Protein AF-F2PPV4-F1 (afdb_monomer_lite)

Foldseek 3Di:
DDDDDPPDDDPDCDDDDPVRVVVVVVVVVVVVVVVVVVVVVVVVVVVVVVVQVVCCVVVVHDPPPVVVVVVVVVVVVVVVVVVVVVLVVLVVVCVVVVHDSVVSCVVVVNDPDD

Secondary structure (DSSP, 8-state):
----------TT-PPPPHHHHHHHHHHHHHHHHHHHHHHHHHHHHHHHHHHHHHHHHHHTSS--HHHHHHHHHHHHHHHHHHHHHHHHHHHHHHHHHTS-HHHHHHHTT-----

Radius of gyration: 40.5 Å; chains: 1; bounding box: 105×34×89 Å

pLDDT: mean 82.84, std 15.94, range [36.81, 96.62]

Structure (mmCIF, N/CA/C/O backbone):
data_AF-F2PPV4-F1
#
_entry.id   AF-F2PPV4-F1
#
loop_
_atom_site.group_PDB
_atom_site.id
_atom_site.type_symbol
_atom_site.label_atom_id
_atom_site.label_alt_id
_atom_site.label_comp_id
_atom_site.label_asym_id
_atom_site.label_entity_id
_atom_site.label_seq_id
_atom_site.pdbx_PDB_ins_code
_atom_site.Cartn_x
_atom_site.Cartn_y
_atom_site.Cartn_z
_atom_site.occupancy
_atom_site.B_iso_or_equiv
_atom_site.auth_seq_id
_atom_site.auth_comp_id
_atom_site.auth_asym_id
_atom_site.auth_atom_id
_atom_site.pdbx_PDB_model_num
ATOM 1 N N . MET A 1 1 ? 70.655 -7.177 -48.619 1.00 37.66 1 MET A N 1
ATOM 2 C CA . MET A 1 1 ? 70.074 -8.014 -49.686 1.00 37.66 1 MET A CA 1
ATOM 3 C C . MET A 1 1 ? 68.638 -8.301 -49.281 1.00 37.66 1 MET A C 1
ATOM 5 O O . MET A 1 1 ? 68.395 -9.138 -48.428 1.00 37.66 1 MET A O 1
ATOM 9 N N . THR A 1 2 ? 67.728 -7.452 -49.748 1.00 37.47 2 THR A N 1
ATOM 10 C CA . THR A 1 2 ? 66.290 -7.461 -49.457 1.00 37.47 2 THR A CA 1
ATOM 11 C C . THR A 1 2 ? 65.613 -8.504 -50.334 1.00 37.47 2 THR A C 1
ATOM 13 O O . THR A 1 2 ? 65.631 -8.369 -51.555 1.00 37.47 2 THR A O 1
ATOM 16 N N . VAL A 1 3 ? 65.041 -9.540 -49.725 1.00 36.81 3 VAL A N 1
ATOM 17 C CA . VAL A 1 3 ? 64.168 -10.484 -50.426 1.00 36.81 3 VAL A CA 1
ATOM 18 C C . VAL A 1 3 ? 62.753 -9.931 -50.311 1.00 36.81 3 VAL A C 1
ATOM 20 O O . VAL A 1 3 ? 62.182 -9.911 -49.222 1.00 36.81 3 VAL A O 1
ATOM 23 N N . ALA A 1 4 ? 62.245 -9.400 -51.423 1.00 44.66 4 ALA A N 1
ATOM 24 C CA . ALA A 1 4 ? 60.830 -9.123 -51.598 1.00 44.66 4 ALA A CA 1
ATOM 25 C C . ALA A 1 4 ? 60.094 -10.463 -51.532 1.00 44.66 4 ALA A C 1
ATOM 27 O O . ALA A 1 4 ? 60.416 -11.388 -52.277 1.00 44.66 4 ALA A O 1
ATOM 28 N N . ILE A 1 5 ? 59.183 -10.588 -50.574 1.00 45.06 5 ILE A N 1
ATOM 29 C CA . ILE A 1 5 ? 58.272 -11.720 -50.500 1.00 45.06 5 ILE A CA 1
ATOM 30 C C . ILE A 1 5 ? 57.027 -11.243 -51.236 1.00 45.06 5 ILE A C 1
ATOM 32 O O . ILE A 1 5 ? 56.227 -10.492 -50.681 1.00 45.06 5 ILE A O 1
ATOM 36 N N . ASP A 1 6 ? 56.945 -11.596 -52.514 1.00 44.75 6 ASP A N 1
ATOM 37 C CA . ASP A 1 6 ? 55.732 -11.448 -53.304 1.00 44.75 6 ASP A CA 1
ATOM 38 C C . ASP A 1 6 ? 54.680 -12.388 -52.701 1.00 44.75 6 ASP A C 1
ATOM 40 O O . ASP A 1 6 ? 54.708 -13.600 -52.914 1.00 44.75 6 ASP A O 1
ATOM 44 N N . ASP A 1 7 ? 53.781 -11.834 -51.887 1.00 46.81 7 ASP A N 1
ATOM 45 C CA . ASP A 1 7 ? 52.609 -12.526 -51.339 1.00 46.81 7 ASP A CA 1
ATOM 46 C C . ASP A 1 7 ? 51.488 -12.558 -52.394 1.00 46.81 7 ASP A C 1
ATOM 48 O O . ASP A 1 7 ? 50.369 -12.090 -52.188 1.00 46.81 7 ASP A O 1
ATOM 52 N N . GLU A 1 8 ? 51.814 -13.058 -53.587 1.00 49.72 8 GLU A N 1
ATOM 53 C CA . GLU A 1 8 ? 50.818 -13.485 -54.561 1.00 49.72 8 GLU A CA 1
ATOM 54 C C . GLU A 1 8 ? 50.706 -15.007 -54.469 1.00 49.72 8 GLU A C 1
ATOM 56 O O . GLU A 1 8 ? 51.592 -15.737 -54.909 1.00 49.72 8 GLU A O 1
ATOM 61 N N . ASN A 1 9 ? 49.566 -15.468 -53.941 1.00 54.25 9 ASN A N 1
ATOM 62 C CA . ASN A 1 9 ? 49.056 -16.845 -53.984 1.00 54.25 9 ASN A CA 1
ATOM 63 C C . ASN A 1 9 ? 49.239 -17.700 -52.709 1.00 54.25 9 ASN A C 1
ATOM 65 O O . ASN A 1 9 ? 49.847 -18.772 -52.725 1.00 54.25 9 ASN A O 1
ATOM 69 N N . ALA A 1 10 ? 48.582 -17.286 -51.620 1.00 48.41 10 ALA A N 1
ATOM 70 C CA . ALA A 1 10 ? 48.177 -18.205 -50.557 1.00 48.41 10 ALA A CA 1
ATOM 71 C C . ALA A 1 10 ? 47.069 -19.163 -51.074 1.00 48.41 10 ALA A C 1
ATOM 73 O O . ALA A 1 10 ? 46.002 -18.700 -51.497 1.00 48.41 10 ALA A O 1
ATOM 74 N N . PRO A 1 11 ? 47.268 -20.496 -51.047 1.00 48.25 11 PRO A N 1
ATOM 75 C CA . PRO A 1 11 ? 46.305 -21.454 -51.578 1.00 48.25 11 PRO A CA 1
ATOM 76 C C . PRO A 1 11 ? 45.090 -21.563 -50.648 1.00 48.25 11 PRO A C 1
ATOM 78 O O . PRO A 1 11 ? 45.167 -22.164 -49.580 1.00 48.25 11 PRO A O 1
ATOM 81 N N . GLY A 1 12 ? 43.950 -21.003 -51.063 1.00 56.28 12 GLY A N 1
ATOM 82 C CA . GLY A 1 12 ? 42.653 -21.300 -50.438 1.00 56.28 12 GLY A CA 1
ATOM 83 C C . GLY A 1 12 ? 41.683 -20.137 -50.249 1.00 56.28 12 GLY A C 1
ATOM 84 O O . GLY A 1 12 ? 40.547 -20.382 -49.847 1.00 56.28 12 GLY A O 1
ATOM 85 N N . VAL A 1 13 ? 42.056 -18.895 -50.560 1.00 56.03 13 VAL A N 1
ATOM 86 C CA . VAL A 1 13 ? 41.110 -17.768 -50.495 1.00 56.03 13 VAL A CA 1
ATOM 87 C C . VAL A 1 13 ? 40.490 -17.564 -51.874 1.00 56.03 13 VAL A C 1
ATOM 89 O O . VAL A 1 13 ? 40.985 -16.796 -52.693 1.00 56.03 13 VAL A O 1
ATOM 92 N N . ILE A 1 14 ? 39.410 -18.298 -52.161 1.00 66.25 14 ILE A N 1
ATOM 93 C CA . ILE A 1 14 ? 38.592 -18.037 -53.352 1.00 66.25 14 ILE A CA 1
ATOM 94 C C . ILE A 1 14 ? 38.058 -16.600 -53.220 1.00 66.25 14 ILE A C 1
ATOM 96 O O . ILE A 1 14 ? 37.428 -16.299 -52.200 1.00 66.25 14 ILE A O 1
ATOM 100 N N . PRO A 1 15 ? 38.297 -15.705 -54.199 1.00 70.19 15 PRO A N 1
ATOM 101 C CA . PRO A 1 15 ? 37.804 -14.338 -54.124 1.00 70.19 15 PRO A CA 1
ATOM 102 C C . PRO A 1 15 ? 36.274 -14.351 -54.008 1.00 70.19 15 PRO A C 1
ATOM 104 O O . PRO A 1 15 ? 35.612 -15.147 -54.687 1.00 70.19 15 PRO A O 1
ATOM 107 N N . PRO A 1 16 ? 35.692 -13.503 -53.143 1.00 69.81 16 PRO A N 1
ATOM 108 C CA . PRO A 1 16 ? 34.256 -13.493 -52.931 1.00 69.81 16 PRO A CA 1
ATOM 109 C C 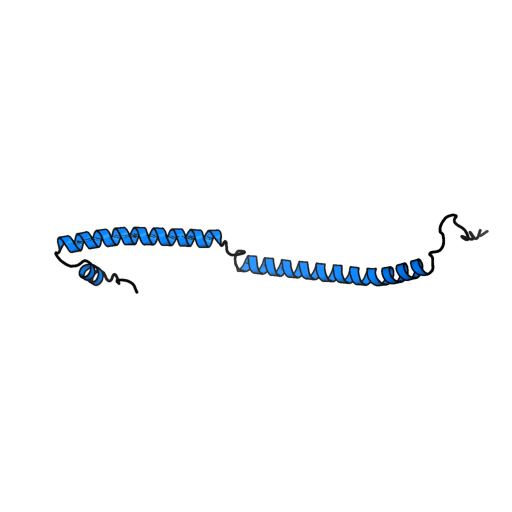. PRO A 1 16 ? 33.546 -13.230 -54.258 1.00 69.81 16 PRO A C 1
ATOM 111 O O . PRO A 1 16 ? 33.901 -12.317 -55.005 1.00 69.81 16 PRO A O 1
ATOM 114 N N . THR A 1 17 ? 32.513 -14.020 -54.555 1.00 81.06 17 THR A N 1
ATOM 115 C CA . THR A 1 17 ? 31.652 -13.743 -55.713 1.00 81.06 17 THR A CA 1
ATOM 116 C C . THR A 1 17 ? 31.098 -12.314 -55.626 1.00 81.06 17 THR A C 1
ATOM 118 O O . THR A 1 17 ? 30.887 -11.810 -54.520 1.00 81.06 17 THR A O 1
ATOM 121 N N . PRO A 1 18 ? 30.782 -11.646 -56.751 1.00 78.50 18 PRO A N 1
ATOM 122 C CA . PRO A 1 18 ? 30.299 -10.258 -56.742 1.00 78.50 18 PRO A CA 1
ATOM 123 C C . PRO A 1 18 ? 29.097 -10.016 -55.810 1.00 78.50 18 PRO A C 1
ATOM 125 O O . PRO A 1 18 ? 28.931 -8.935 -55.247 1.00 78.50 18 PRO A O 1
ATOM 128 N N . LEU A 1 19 ? 28.268 -11.045 -55.604 1.00 79.62 19 LEU A N 1
ATOM 129 C CA . LEU A 1 19 ? 27.151 -11.021 -54.662 1.00 79.62 19 LEU A CA 1
ATOM 130 C C . LEU A 1 19 ? 27.602 -11.102 -53.191 1.00 79.62 19 LEU A C 1
ATOM 132 O O . LEU A 1 19 ? 27.002 -10.455 -52.335 1.00 79.62 19 LEU A O 1
ATOM 136 N N . GLN A 1 20 ? 28.639 -11.888 -52.887 1.00 79.94 20 GLN A N 1
ATOM 137 C CA . GLN A 1 20 ? 29.254 -11.958 -51.558 1.00 79.94 20 GLN A CA 1
ATOM 138 C C . GLN A 1 20 ? 29.985 -10.655 -51.224 1.00 79.94 20 GLN A C 1
ATOM 140 O O . GLN A 1 20 ? 29.812 -10.162 -50.118 1.00 79.94 20 GLN A O 1
ATOM 145 N N . ALA A 1 21 ? 30.698 -10.049 -52.178 1.00 79.44 21 ALA A N 1
ATOM 146 C CA . ALA A 1 21 ? 31.361 -8.757 -51.991 1.00 79.44 21 ALA A CA 1
ATOM 147 C C . ALA A 1 21 ? 30.361 -7.638 -51.642 1.00 79.44 21 ALA A C 1
ATOM 149 O O . ALA A 1 21 ? 30.552 -6.934 -50.657 1.00 79.44 21 ALA A O 1
ATOM 150 N N . LYS A 1 22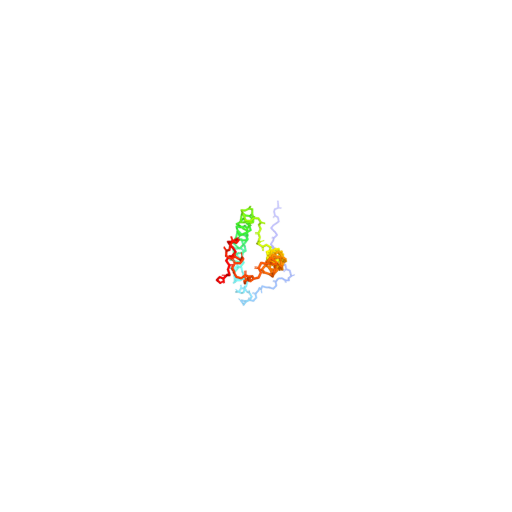 ? 29.228 -7.550 -52.360 1.00 83.00 22 LYS A N 1
ATOM 151 C CA . LYS A 1 22 ? 28.145 -6.606 -52.018 1.00 83.00 22 LYS A CA 1
ATOM 152 C C . LYS A 1 22 ? 27.538 -6.865 -50.640 1.00 83.00 22 LYS A C 1
ATOM 154 O O . LYS A 1 22 ? 27.220 -5.924 -49.922 1.00 83.00 22 LYS A O 1
ATOM 159 N N . LYS A 1 23 ? 27.356 -8.134 -50.254 1.00 86.88 23 LYS A N 1
ATOM 160 C CA . LYS A 1 23 ? 26.875 -8.480 -48.906 1.00 86.88 23 LYS A CA 1
ATOM 161 C C . LYS A 1 23 ? 27.879 -8.056 -47.836 1.00 86.88 23 LYS A C 1
ATOM 163 O O . LYS A 1 23 ? 27.461 -7.475 -46.841 1.00 86.88 23 LYS A O 1
ATOM 168 N N . ILE A 1 24 ? 29.168 -8.311 -48.051 1.00 86.06 24 ILE A N 1
ATOM 169 C CA . ILE A 1 24 ? 30.249 -7.905 -47.148 1.00 86.06 24 ILE A CA 1
ATOM 170 C C . ILE A 1 24 ? 30.243 -6.384 -46.981 1.00 86.06 24 ILE A C 1
ATOM 172 O O . ILE A 1 24 ? 30.131 -5.919 -45.856 1.00 86.06 24 ILE A O 1
ATOM 176 N N . GLU A 1 25 ? 30.185 -5.622 -48.072 1.00 86.38 25 GLU A N 1
ATOM 177 C CA . GLU A 1 25 ? 30.106 -4.155 -48.042 1.00 86.38 25 GLU A CA 1
ATOM 178 C C . GLU A 1 25 ? 28.885 -3.651 -47.249 1.00 86.38 25 GLU A C 1
ATOM 180 O O . GLU A 1 25 ? 28.987 -2.775 -46.387 1.00 86.38 25 GLU A O 1
ATOM 185 N N . THR A 1 26 ? 27.706 -4.246 -47.474 1.00 87.62 26 THR A N 1
ATOM 186 C CA . THR A 1 26 ? 26.504 -3.875 -46.709 1.00 87.62 26 THR A CA 1
ATOM 187 C C . THR A 1 26 ? 26.607 -4.223 -45.223 1.00 87.62 26 THR A C 1
ATOM 189 O O . THR A 1 26 ? 26.084 -3.484 -44.388 1.00 87.62 26 THR A O 1
ATOM 192 N N . LEU A 1 27 ? 27.275 -5.328 -44.880 1.00 86.06 27 LEU A N 1
ATOM 193 C CA . LEU A 1 27 ? 27.496 -5.751 -43.497 1.00 86.06 27 LEU A CA 1
ATOM 194 C C . LEU A 1 27 ? 28.520 -4.847 -42.806 1.00 86.06 27 LEU A C 1
ATOM 196 O O . LEU A 1 27 ? 28.268 -4.391 -41.693 1.00 86.06 27 LEU A O 1
ATOM 200 N N . GLU A 1 28 ? 29.616 -4.514 -43.482 1.00 87.94 28 GLU A N 1
ATOM 201 C CA . GLU A 1 28 ? 30.639 -3.579 -43.009 1.00 87.94 28 GLU A CA 1
ATOM 202 C C . GLU A 1 28 ? 30.052 -2.194 -42.731 1.00 87.94 28 GLU A C 1
ATOM 204 O O . GLU A 1 28 ? 30.362 -1.590 -41.708 1.00 87.94 28 GLU A O 1
ATOM 209 N N . ALA A 1 29 ? 29.118 -1.723 -43.562 1.00 88.50 29 ALA A N 1
ATOM 210 C CA . ALA A 1 29 ? 28.400 -0.471 -43.322 1.00 88.50 29 ALA A CA 1
ATOM 211 C C . ALA A 1 29 ? 27.371 -0.552 -42.171 1.00 88.50 29 ALA A C 1
ATOM 213 O O . ALA A 1 29 ? 27.000 0.474 -41.588 1.00 88.50 29 ALA A O 1
ATOM 214 N N . ALA A 1 30 ? 26.873 -1.748 -41.844 1.00 92.19 30 ALA A N 1
ATOM 215 C CA . ALA A 1 30 ? 25.879 -1.963 -40.792 1.00 92.19 30 ALA A CA 1
ATOM 216 C C . ALA A 1 30 ? 26.504 -2.136 -39.398 1.00 92.19 30 ALA A C 1
ATOM 218 O O . ALA A 1 30 ? 25.918 -1.678 -38.413 1.00 92.19 30 ALA A O 1
ATOM 219 N N . ILE A 1 31 ? 27.693 -2.741 -39.308 1.00 93.94 31 ILE A N 1
ATOM 220 C CA . ILE A 1 31 ? 28.448 -2.936 -38.060 1.00 93.94 31 ILE A CA 1
ATOM 221 C C . ILE A 1 31 ? 28.603 -1.636 -37.243 1.00 93.94 31 ILE A C 1
ATOM 223 O O . ILE A 1 31 ? 28.172 -1.637 -36.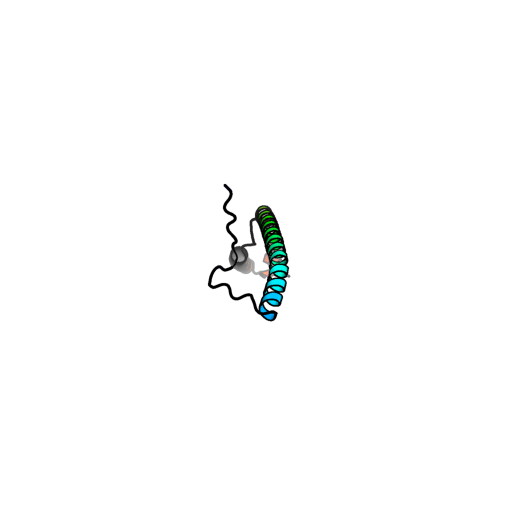087 1.00 93.94 31 ILE A O 1
ATOM 227 N N . PRO A 1 32 ? 29.107 -0.508 -37.787 1.00 93.62 32 PRO A N 1
ATOM 228 C CA . PRO A 1 32 ? 29.308 0.709 -37.000 1.00 93.62 32 PRO A CA 1
ATOM 229 C C . PRO A 1 32 ? 27.986 1.307 -36.511 1.00 93.62 32 PRO A C 1
ATOM 231 O O . PRO A 1 32 ? 27.897 1.774 -35.378 1.00 93.62 32 PRO A O 1
ATOM 234 N N . LYS A 1 33 ? 26.922 1.221 -37.319 1.00 94.00 33 LYS A N 1
ATOM 235 C CA . LYS A 1 33 ? 25.582 1.692 -36.934 1.00 94.00 33 LYS A CA 1
ATOM 236 C C . LYS A 1 33 ? 25.008 0.877 -35.776 1.00 94.00 33 LYS A C 1
ATOM 238 O O . LYS A 1 33 ? 24.329 1.423 -34.909 1.00 94.00 33 LYS A O 1
ATOM 243 N N . LEU A 1 34 ? 25.244 -0.435 -35.763 1.00 93.62 34 LEU A N 1
ATOM 244 C CA . LEU A 1 34 ? 24.824 -1.300 -34.661 1.00 93.62 34 LEU A CA 1
ATOM 245 C C . LEU A 1 34 ? 25.656 -1.046 -33.403 1.00 93.62 34 LEU A C 1
ATOM 247 O O . LEU A 1 34 ? 25.083 -0.955 -32.322 1.00 93.62 34 LEU A O 1
ATOM 251 N N . GLN A 1 35 ? 26.969 -0.861 -33.537 1.00 95.44 35 GLN A N 1
ATOM 252 C CA . GLN A 1 35 ? 27.847 -0.502 -32.419 1.00 95.44 35 GLN A CA 1
ATOM 253 C C . GLN A 1 35 ? 27.445 0.834 -31.783 1.00 95.44 35 GLN A C 1
ATOM 255 O O . GLN A 1 35 ? 27.362 0.939 -30.560 1.00 95.44 35 GLN A O 1
ATOM 260 N N . GLU A 1 36 ? 27.119 1.838 -32.598 1.00 95.88 36 GLU A N 1
ATOM 261 C CA . GLU A 1 36 ? 26.611 3.123 -32.119 1.00 95.88 36 GLU A CA 1
ATOM 262 C C . GLU A 1 36 ? 25.284 2.961 -31.363 1.00 95.88 36 GLU A C 1
ATOM 264 O O . GLU A 1 36 ? 25.121 3.490 -30.263 1.00 95.88 36 GLU A O 1
ATOM 269 N N . LYS A 1 37 ? 24.345 2.176 -31.907 1.00 95.19 37 LYS A N 1
ATOM 270 C CA . LYS A 1 37 ? 23.075 1.874 -31.231 1.00 95.19 37 LYS A CA 1
ATOM 271 C C . LYS A 1 37 ? 23.277 1.155 -29.899 1.00 95.19 37 LYS A C 1
ATOM 273 O O . LYS A 1 37 ? 22.599 1.501 -28.936 1.00 95.19 37 LYS A O 1
ATOM 278 N N . ILE A 1 38 ? 24.194 0.189 -29.830 1.00 96.62 38 ILE A N 1
ATOM 279 C CA . ILE A 1 38 ? 24.530 -0.518 -28.586 1.00 96.62 38 ILE A CA 1
ATOM 280 C C . ILE A 1 38 ? 25.026 0.486 -27.545 1.00 96.62 38 ILE A C 1
ATOM 282 O O . ILE A 1 38 ? 24.446 0.568 -26.466 1.00 96.62 38 ILE A O 1
ATOM 286 N N . LYS A 1 39 ? 25.997 1.330 -27.908 1.00 96.25 39 LYS A N 1
ATOM 287 C CA . LYS A 1 39 ? 26.540 2.365 -27.019 1.00 96.25 39 LYS A CA 1
ATOM 288 C C . LYS A 1 39 ? 25.459 3.326 -26.514 1.00 96.25 39 LYS A C 1
ATOM 290 O O . LYS A 1 39 ? 25.410 3.657 -25.330 1.00 96.25 39 LYS A O 1
ATOM 295 N N . ASN A 1 40 ? 24.572 3.773 -27.402 1.00 95.69 40 ASN A N 1
ATOM 296 C CA . ASN A 1 40 ? 23.478 4.674 -27.037 1.00 95.69 40 ASN A CA 1
ATOM 297 C C . ASN A 1 40 ? 22.481 4.002 -26.083 1.00 95.69 40 ASN A C 1
ATOM 299 O O . ASN A 1 40 ? 22.042 4.624 -25.113 1.00 95.69 40 ASN A O 1
ATOM 303 N N . ASN A 1 41 ? 22.158 2.730 -26.319 1.00 95.56 41 ASN A N 1
ATOM 304 C CA . ASN A 1 41 ? 21.275 1.960 -25.449 1.00 95.56 41 ASN A CA 1
ATOM 305 C C . ASN A 1 41 ? 21.904 1.710 -24.073 1.00 95.56 41 ASN A C 1
ATOM 307 O O . ASN A 1 41 ? 21.223 1.861 -23.064 1.00 95.56 41 ASN A O 1
ATOM 311 N N . GLU A 1 42 ? 23.196 1.390 -24.009 1.00 96.50 42 GLU A N 1
ATOM 312 C CA . GLU A 1 42 ? 23.929 1.227 -22.747 1.00 96.50 42 GLU A CA 1
ATOM 313 C C . GLU A 1 42 ? 23.893 2.511 -21.910 1.00 96.50 42 GLU A C 1
ATOM 315 O O . GLU A 1 42 ? 23.545 2.475 -20.728 1.00 96.50 42 GLU A O 1
ATOM 320 N N . LEU A 1 43 ? 24.149 3.665 -22.535 1.00 96.06 43 LEU A N 1
ATOM 321 C CA . LEU A 1 43 ? 24.044 4.968 -21.875 1.00 96.06 43 LEU A CA 1
ATOM 322 C C . LEU A 1 43 ? 22.621 5.259 -21.382 1.00 96.06 43 LEU A C 1
ATOM 324 O O . LEU A 1 43 ? 22.443 5.805 -20.291 1.00 96.06 43 LEU A O 1
ATOM 328 N N . ALA A 1 44 ? 21.601 4.904 -22.165 1.00 95.25 44 ALA A N 1
ATOM 329 C CA . ALA A 1 44 ? 20.208 5.071 -21.763 1.00 95.25 44 ALA A CA 1
ATOM 330 C C . ALA A 1 44 ? 19.852 4.180 -20.561 1.00 95.25 44 ALA A C 1
ATOM 332 O O . ALA A 1 44 ? 19.183 4.644 -19.638 1.00 95.25 44 ALA A O 1
ATOM 333 N N . ILE A 1 45 ? 20.343 2.937 -20.534 1.00 96.00 45 ILE A N 1
ATOM 334 C CA . ILE A 1 45 ? 20.146 2.001 -19.420 1.00 96.00 45 ILE A CA 1
ATOM 335 C C . ILE A 1 45 ? 20.802 2.531 -18.143 1.00 96.00 45 ILE A C 1
ATOM 337 O O . ILE A 1 45 ? 20.173 2.486 -17.087 1.00 96.00 45 ILE A O 1
ATOM 341 N N . ILE A 1 46 ? 22.030 3.054 -18.223 1.00 95.88 46 ILE A N 1
ATOM 342 C CA . ILE A 1 46 ? 22.731 3.631 -17.064 1.00 95.88 46 ILE A CA 1
ATOM 343 C C . ILE A 1 46 ? 21.922 4.796 -16.485 1.00 95.88 46 ILE A C 1
ATOM 345 O O . ILE A 1 46 ? 21.560 4.765 -15.311 1.00 95.88 46 ILE A O 1
ATOM 349 N N . LYS A 1 47 ? 21.521 5.754 -17.328 1.00 95.31 47 LYS A N 1
ATOM 350 C CA . LYS A 1 47 ? 20.712 6.908 -16.902 1.00 95.31 47 LYS A CA 1
ATOM 351 C C . LYS A 1 47 ? 19.364 6.502 -16.306 1.00 95.31 47 LYS A C 1
ATOM 353 O O . LYS A 1 47 ? 18.899 7.109 -15.346 1.00 95.31 47 LYS A O 1
ATOM 358 N N . ALA A 1 48 ? 18.706 5.496 -16.884 1.00 92.56 48 ALA A N 1
ATOM 359 C CA . ALA A 1 48 ? 17.438 4.992 -16.365 1.00 92.56 48 ALA A CA 1
ATOM 360 C C . ALA A 1 48 ? 17.609 4.342 -14.982 1.00 92.56 48 ALA A C 1
ATOM 362 O O . ALA A 1 48 ? 16.778 4.556 -14.102 1.00 92.56 48 ALA A O 1
ATOM 363 N N . ARG A 1 49 ? 18.699 3.593 -14.771 1.00 91.25 49 ARG A N 1
ATOM 364 C CA . ARG A 1 49 ? 19.028 2.979 -13.476 1.00 91.25 49 ARG A CA 1
ATOM 365 C C . ARG A 1 49 ? 19.369 4.016 -12.411 1.00 91.25 49 ARG A C 1
ATOM 367 O O . ARG A 1 49 ? 18.918 3.871 -11.281 1.00 91.25 49 ARG A O 1
ATOM 374 N N . GLU A 1 50 ? 20.124 5.053 -12.762 1.00 93.69 50 GLU A N 1
ATOM 375 C CA . GLU A 1 50 ? 20.445 6.159 -11.849 1.00 93.69 50 GLU A CA 1
ATOM 376 C C . GLU A 1 50 ? 19.175 6.866 -11.373 1.00 93.69 50 GLU A C 1
ATOM 378 O O . GLU A 1 50 ? 18.943 6.947 -10.170 1.00 93.69 50 GLU A O 1
ATOM 383 N N . ARG A 1 51 ? 18.291 7.251 -12.304 1.00 89.69 51 ARG A N 1
ATOM 384 C CA . ARG A 1 51 ? 16.989 7.849 -11.965 1.00 89.69 51 ARG A CA 1
ATOM 385 C C . ARG A 1 51 ? 16.144 6.936 -11.084 1.00 89.69 51 ARG A C 1
ATOM 387 O O . ARG A 1 51 ? 15.533 7.399 -10.130 1.00 89.69 51 ARG A O 1
ATOM 394 N N . LEU A 1 52 ? 16.107 5.637 -11.386 1.00 85.56 52 LEU A N 1
ATOM 395 C CA . LEU A 1 52 ? 15.367 4.678 -10.568 1.00 85.56 52 LEU A CA 1
ATOM 396 C C . LEU A 1 52 ? 15.921 4.620 -9.137 1.00 85.56 52 LEU A C 1
ATOM 398 O O . LEU A 1 52 ? 15.146 4.622 -8.188 1.00 85.56 52 LEU A O 1
ATOM 402 N N . ASN A 1 53 ? 17.245 4.607 -8.976 1.00 86.19 53 ASN A N 1
ATOM 403 C CA . ASN A 1 53 ? 17.882 4.609 -7.660 1.00 86.19 53 ASN A CA 1
ATOM 404 C C . ASN A 1 53 ? 17.611 5.902 -6.880 1.00 86.19 53 ASN A C 1
ATOM 406 O O . ASN A 1 53 ? 17.371 5.838 -5.676 1.00 86.19 53 ASN A O 1
ATOM 410 N N . GLU A 1 54 ? 17.627 7.060 -7.543 1.00 88.56 54 GLU A N 1
ATOM 411 C CA . GLU A 1 54 ? 17.268 8.344 -6.930 1.00 88.56 54 GLU A CA 1
ATOM 412 C C . GLU A 1 54 ? 15.818 8.335 -6.432 1.00 88.56 54 GLU A C 1
ATOM 414 O O . GLU A 1 54 ? 15.574 8.645 -5.266 1.00 88.56 54 GLU A O 1
ATOM 419 N N . LEU A 1 55 ? 14.876 7.875 -7.263 1.00 83.50 55 LEU A N 1
ATOM 420 C CA . LEU A 1 55 ? 13.465 7.757 -6.883 1.00 83.50 55 LEU A CA 1
ATOM 421 C C . LEU A 1 55 ? 13.258 6.771 -5.727 1.00 83.50 55 LEU A C 1
ATOM 423 O O . LEU A 1 55 ? 12.503 7.069 -4.806 1.00 83.50 55 LEU A O 1
ATOM 427 N N . ILE A 1 56 ? 13.937 5.618 -5.745 1.00 81.88 56 ILE A N 1
ATOM 428 C CA . ILE A 1 56 ? 13.899 4.635 -4.649 1.00 81.88 56 ILE A CA 1
ATOM 429 C C . ILE A 1 56 ? 14.423 5.257 -3.353 1.00 81.88 56 ILE A C 1
ATOM 431 O O . ILE A 1 56 ? 13.838 5.042 -2.295 1.00 81.88 56 ILE A O 1
ATOM 435 N N . LYS A 1 57 ? 15.504 6.037 -3.418 1.00 81.00 57 LYS A N 1
ATOM 436 C CA . LYS A 1 57 ? 16.072 6.708 -2.246 1.00 81.00 57 LYS A CA 1
ATOM 437 C C . LYS A 1 57 ? 15.131 7.775 -1.682 1.00 81.00 57 LYS A C 1
ATOM 439 O O . LYS A 1 57 ? 15.041 7.904 -0.467 1.00 81.00 57 LYS A O 1
ATOM 444 N N . GLU A 1 58 ? 14.451 8.523 -2.546 1.00 81.88 58 GLU A N 1
ATOM 445 C CA . GLU A 1 58 ? 13.498 9.565 -2.148 1.00 81.88 58 GLU A CA 1
ATOM 446 C C . GLU A 1 58 ? 12.192 8.982 -1.585 1.00 81.88 58 GLU A C 1
ATOM 448 O O . GLU A 1 58 ? 11.685 9.472 -0.580 1.00 81.88 58 GLU A O 1
ATOM 453 N N . HIS A 1 59 ? 11.673 7.907 -2.186 1.00 75.44 59 HIS A N 1
ATOM 454 C CA . HIS A 1 59 ? 10.343 7.363 -1.880 1.00 75.44 59 HIS A CA 1
ATOM 455 C C . HIS A 1 59 ? 10.373 6.068 -1.049 1.00 75.44 59 HIS A C 1
ATOM 457 O O . HIS A 1 59 ? 9.331 5.46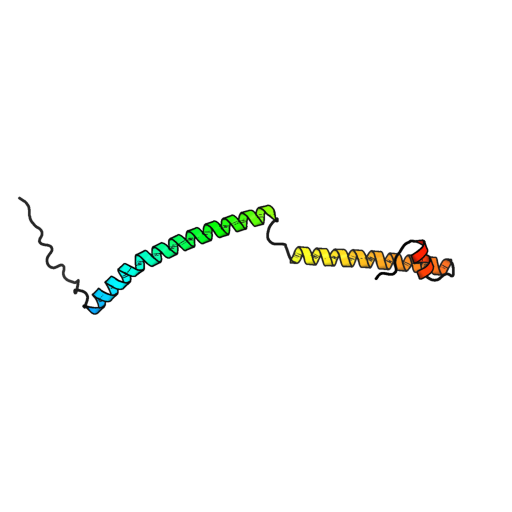8 -0.803 1.00 75.44 59 HIS A O 1
ATOM 463 N N . GLY A 1 60 ? 11.552 5.619 -0.605 1.00 72.94 60 GLY A N 1
ATOM 464 C CA . GLY A 1 60 ? 11.706 4.393 0.189 1.00 72.94 60 GLY A CA 1
ATOM 465 C C . GLY A 1 60 ? 11.543 3.090 -0.606 1.00 72.94 60 GLY A C 1
ATOM 466 O O . GLY A 1 60 ? 11.411 2.024 -0.010 1.00 72.94 60 GLY A O 1
ATOM 467 N N . GLY A 1 61 ? 11.584 3.162 -1.938 1.00 66.94 61 GLY A N 1
ATOM 468 C CA . GLY A 1 61 ? 11.352 2.038 -2.845 1.00 66.94 61 GLY A CA 1
ATOM 469 C C . GLY A 1 61 ? 9.960 2.039 -3.480 1.00 66.94 61 GLY A C 1
ATOM 470 O O . GLY A 1 61 ? 9.160 2.943 -3.239 1.00 66.94 61 GLY A O 1
ATOM 471 N N . PRO A 1 62 ? 9.662 1.056 -4.349 1.00 66.00 62 PRO A N 1
ATOM 472 C CA . PRO A 1 62 ? 8.300 0.866 -4.822 1.00 66.00 62 PRO A CA 1
ATOM 473 C C . PRO A 1 62 ? 7.388 0.610 -3.614 1.00 66.00 62 PRO A C 1
ATOM 475 O O . PRO A 1 62 ? 7.787 -0.147 -2.724 1.00 66.00 62 PRO A O 1
ATOM 478 N N . PRO A 1 63 ? 6.190 1.222 -3.560 1.00 65.62 63 PRO A N 1
ATOM 479 C CA . PRO A 1 63 ? 5.269 1.006 -2.456 1.00 65.62 63 PRO A CA 1
ATOM 480 C C . PRO A 1 63 ? 5.011 -0.492 -2.317 1.00 65.62 63 PRO A C 1
ATOM 482 O O . PRO A 1 63 ? 4.616 -1.147 -3.286 1.00 65.62 63 PRO A O 1
ATOM 485 N N . ASP A 1 64 ? 5.264 -1.036 -1.125 1.00 79.44 64 ASP A N 1
ATOM 486 C CA . ASP A 1 64 ? 4.937 -2.423 -0.812 1.00 79.44 64 ASP A CA 1
ATOM 487 C C . ASP A 1 64 ? 3.414 -2.560 -0.815 1.00 79.44 64 ASP A C 1
ATOM 489 O O . ASP A 1 64 ? 2.740 -2.341 0.191 1.00 79.44 64 ASP A O 1
ATOM 493 N N . ALA A 1 65 ? 2.859 -2.868 -1.987 1.00 80.12 65 ALA A N 1
ATOM 494 C CA . ALA A 1 65 ? 1.424 -2.998 -2.178 1.00 80.12 65 ALA A CA 1
ATOM 495 C C . ALA A 1 65 ? 0.832 -4.044 -1.221 1.00 80.12 65 ALA A C 1
ATOM 497 O O . ALA A 1 65 ? -0.268 -3.850 -0.707 1.00 80.12 65 ALA A O 1
ATOM 498 N N . ALA A 1 66 ? 1.576 -5.117 -0.930 1.00 83.06 66 ALA A N 1
ATOM 499 C CA . ALA A 1 66 ? 1.158 -6.126 0.033 1.00 83.06 66 ALA A CA 1
ATOM 500 C C . ALA A 1 66 ? 1.162 -5.566 1.463 1.00 83.06 66 ALA A C 1
ATOM 502 O O . ALA A 1 66 ? 0.204 -5.786 2.204 1.00 83.06 66 ALA A O 1
ATOM 503 N N . GLY A 1 67 ? 2.190 -4.799 1.832 1.00 85.94 67 GLY A N 1
ATOM 504 C CA . GLY A 1 67 ? 2.276 -4.088 3.108 1.00 85.94 67 GLY A CA 1
ATOM 505 C C . GLY A 1 67 ? 1.137 -3.089 3.317 1.00 85.94 67 GLY A C 1
ATOM 506 O O . GLY A 1 67 ? 0.500 -3.102 4.369 1.00 85.94 67 GLY A O 1
ATOM 507 N N . ILE A 1 68 ? 0.811 -2.287 2.300 1.00 87.31 68 ILE A N 1
ATOM 508 C CA . ILE A 1 68 ? -0.287 -1.307 2.345 1.00 87.31 68 ILE A CA 1
ATOM 509 C C . ILE A 1 68 ? -1.635 -2.007 2.532 1.00 87.31 68 ILE A C 1
ATOM 511 O O . ILE A 1 68 ? -2.418 -1.624 3.401 1.00 87.31 68 ILE A O 1
ATOM 515 N N . VAL A 1 69 ? -1.908 -3.052 1.745 1.00 91.31 69 VAL A N 1
ATOM 516 C CA . VAL A 1 69 ? -3.157 -3.820 1.859 1.00 91.31 69 VAL A CA 1
ATOM 517 C C . VAL A 1 69 ? -3.253 -4.487 3.228 1.00 91.31 69 VAL A C 1
ATOM 519 O O . VAL A 1 69 ? -4.305 -4.436 3.863 1.00 91.31 69 VAL A O 1
ATOM 522 N N . LYS A 1 70 ? -2.156 -5.071 3.718 1.00 92.12 70 LYS A N 1
ATOM 523 C CA . LYS A 1 70 ? -2.113 -5.707 5.037 1.00 92.12 70 LYS A CA 1
ATOM 524 C C . LYS A 1 70 ? -2.384 -4.708 6.160 1.00 92.12 70 LYS A C 1
ATOM 526 O O . LYS A 1 70 ? -3.157 -5.026 7.061 1.00 92.12 70 LYS A O 1
ATOM 531 N N . GLU A 1 71 ? -1.788 -3.519 6.101 1.00 92.06 71 GLU A N 1
ATOM 532 C CA . GLU A 1 71 ? -2.031 -2.481 7.104 1.00 92.06 71 GLU A CA 1
ATOM 533 C C . GLU A 1 71 ? -3.477 -1.986 7.052 1.00 92.06 71 GLU A C 1
ATOM 535 O O . GLU A 1 71 ? -4.111 -1.837 8.092 1.00 92.06 71 GLU A O 1
ATOM 540 N N . HIS A 1 72 ? -4.052 -1.826 5.859 1.00 94.00 72 HIS A N 1
ATOM 541 C CA . HIS A 1 72 ? -5.454 -1.437 5.729 1.00 94.00 72 HIS A CA 1
ATOM 542 C C . HIS A 1 72 ? -6.413 -2.495 6.296 1.00 94.00 72 HIS A C 1
ATOM 544 O O . HIS A 1 72 ? -7.346 -2.154 7.020 1.00 94.00 72 HIS A O 1
ATOM 550 N N . ILE A 1 73 ? -6.158 -3.781 6.029 1.00 93.94 73 ILE A N 1
ATOM 551 C CA . ILE A 1 73 ? -6.925 -4.893 6.611 1.00 93.94 73 ILE A CA 1
ATOM 552 C C . ILE A 1 73 ? -6.834 -4.864 8.141 1.00 93.94 73 ILE A C 1
ATOM 554 O O . ILE A 1 73 ? -7.846 -5.039 8.816 1.00 93.94 73 ILE A O 1
ATOM 558 N N . ARG A 1 74 ? -5.638 -4.622 8.692 1.00 96.31 74 ARG A N 1
ATOM 559 C CA . ARG A 1 74 ? -5.430 -4.519 10.140 1.00 96.31 74 ARG A CA 1
ATOM 560 C C . ARG A 1 74 ? -6.238 -3.368 10.736 1.00 96.31 74 ARG A C 1
ATOM 562 O O . ARG A 1 74 ? -7.013 -3.600 11.653 1.00 96.31 74 ARG A O 1
ATOM 569 N N . LEU A 1 75 ? -6.121 -2.165 10.174 1.00 96.62 75 LEU A N 1
ATOM 570 C CA . LEU A 1 75 ? -6.858 -0.988 10.642 1.00 96.62 75 LEU A CA 1
ATOM 571 C C . LEU A 1 75 ? -8.376 -1.189 10.585 1.00 96.62 75 LEU A C 1
ATOM 573 O O . LEU A 1 75 ? -9.084 -0.749 11.487 1.00 96.62 75 LEU A O 1
ATOM 577 N N . LEU A 1 76 ? -8.881 -1.865 9.550 1.00 96.31 76 LEU A N 1
ATOM 578 C CA . LEU A 1 76 ? -10.305 -2.159 9.423 1.00 96.31 76 LEU A CA 1
ATOM 579 C C . LEU A 1 76 ? -10.783 -3.151 10.492 1.00 96.31 76 LEU A C 1
ATOM 581 O O . LEU A 1 76 ? -11.853 -2.956 11.065 1.00 96.31 76 LEU A O 1
ATOM 585 N N . HIS A 1 77 ? -10.001 -4.197 10.775 1.00 96.38 77 HIS A N 1
ATOM 586 C CA . HIS A 1 77 ? -10.311 -5.130 11.858 1.00 96.38 77 HIS A CA 1
ATOM 587 C C . HIS A 1 77 ? -10.276 -4.440 13.222 1.00 96.38 77 HIS A C 1
ATOM 589 O O . HIS A 1 77 ? -11.247 -4.556 13.964 1.00 96.38 77 HIS A O 1
ATOM 595 N N . ASP A 1 78 ? -9.226 -3.665 13.503 1.00 96.06 78 ASP A N 1
ATOM 596 C CA . ASP A 1 78 ? -9.080 -2.926 14.760 1.00 96.06 78 ASP A CA 1
ATOM 597 C C . ASP A 1 78 ? -10.257 -1.949 14.957 1.00 96.06 78 ASP A C 1
ATOM 599 O O . ASP A 1 78 ? -10.833 -1.867 16.043 1.00 96.06 78 ASP A O 1
ATOM 603 N N . TYR A 1 79 ? -10.666 -1.239 13.894 1.00 95.62 79 TYR A N 1
ATOM 604 C CA . TYR A 1 79 ? -11.837 -0.356 13.910 1.00 95.62 79 TYR A CA 1
ATOM 605 C C . TYR A 1 79 ? -13.144 -1.116 14.172 1.00 95.62 79 TYR A C 1
ATOM 607 O O . TYR A 1 79 ? -13.963 -0.673 14.978 1.00 95.62 79 TYR A O 1
ATOM 615 N N . ASN A 1 80 ? -13.367 -2.240 13.490 1.00 94.12 80 ASN A N 1
ATOM 616 C CA . ASN A 1 80 ? -14.591 -3.019 13.673 1.00 94.12 80 ASN A CA 1
ATOM 617 C C . ASN A 1 80 ? -14.675 -3.589 15.091 1.00 94.12 80 ASN A C 1
ATOM 619 O O . ASN A 1 80 ? -15.728 -3.502 15.714 1.00 94.12 80 ASN A O 1
ATOM 623 N N . GLU A 1 81 ? -13.563 -4.081 15.637 1.00 96.44 81 GLU A N 1
ATOM 624 C CA . GLU A 1 81 ? -13.514 -4.613 16.997 1.00 96.44 81 GLU A CA 1
ATOM 625 C C . GLU A 1 81 ? -13.878 -3.541 18.037 1.00 96.44 81 GLU A C 1
ATOM 627 O O . GLU A 1 81 ? -14.771 -3.756 18.863 1.00 96.44 81 GLU A O 1
ATOM 632 N N . ILE A 1 82 ? -13.267 -2.349 17.969 1.00 93.88 82 ILE A N 1
ATOM 633 C CA . ILE A 1 82 ? -13.601 -1.266 18.908 1.00 93.88 82 ILE A CA 1
ATOM 634 C C . ILE A 1 82 ? -15.036 -0.763 18.715 1.00 93.88 82 ILE A C 1
ATOM 636 O O . ILE A 1 82 ? -15.721 -0.455 19.695 1.00 93.88 82 ILE A O 1
ATOM 640 N N . LYS A 1 83 ? -15.515 -0.704 17.467 1.00 92.44 83 LYS A N 1
ATOM 641 C CA . LYS A 1 83 ? -16.890 -0.311 17.152 1.00 92.44 83 LYS A CA 1
ATOM 642 C C . LYS A 1 83 ? -17.890 -1.284 17.768 1.00 92.44 83 LYS A C 1
ATOM 644 O O . LYS A 1 83 ? -18.846 -0.827 18.392 1.00 92.44 83 LYS A O 1
ATOM 649 N N . ASP A 1 84 ? -17.674 -2.586 17.632 1.00 93.81 84 ASP A N 1
ATOM 650 C CA . ASP A 1 84 ? -18.587 -3.616 18.133 1.00 93.81 84 ASP A CA 1
ATOM 651 C C . ASP A 1 84 ? -18.644 -3.618 19.665 1.00 93.81 84 ASP A C 1
ATOM 653 O O . ASP A 1 84 ? -19.733 -3.634 20.249 1.00 93.81 84 ASP A O 1
ATOM 657 N N . VAL A 1 85 ? -17.490 -3.494 20.332 1.00 94.94 85 VAL A N 1
ATOM 658 C CA . VAL A 1 85 ? -17.427 -3.331 21.794 1.00 94.94 85 VAL A CA 1
ATOM 659 C C . VAL A 1 85 ? -18.159 -2.059 22.227 1.00 94.94 85 VAL A C 1
ATOM 661 O O . VAL A 1 85 ? -18.983 -2.095 23.144 1.00 94.94 85 VAL A O 1
ATOM 664 N N . GLY A 1 86 ? -17.908 -0.937 21.547 1.00 92.25 86 GLY A N 1
ATOM 665 C CA . GLY A 1 86 ? -18.563 0.339 21.828 1.00 92.25 86 GLY A CA 1
ATOM 666 C C . GLY A 1 86 ? -20.083 0.263 21.684 1.00 92.25 86 GLY A C 1
ATOM 667 O O . GLY A 1 86 ? -20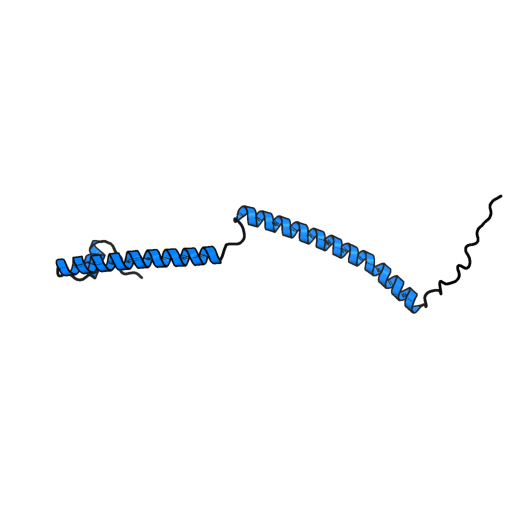.811 0.683 22.583 1.00 92.25 86 GLY A O 1
ATOM 668 N N . GLN A 1 87 ? -20.580 -0.332 20.599 1.00 91.38 87 GLN A N 1
ATOM 669 C CA . GLN A 1 87 ? -22.014 -0.528 20.371 1.00 91.38 87 GLN A CA 1
ATOM 670 C C . GLN A 1 87 ? -22.647 -1.459 21.411 1.00 91.38 87 GLN A C 1
ATOM 672 O O . GLN A 1 87 ? -23.749 -1.178 21.889 1.00 91.38 87 GLN A O 1
ATOM 677 N N . GLY A 1 88 ? -21.942 -2.515 21.828 1.00 93.38 88 GLY A N 1
ATOM 678 C CA . GLY A 1 88 ? -22.375 -3.379 22.925 1.00 93.38 88 GLY A CA 1
ATOM 679 C C . GLY A 1 88 ? -22.563 -2.605 24.234 1.00 93.38 88 GLY A C 1
ATOM 680 O O . GLY A 1 88 ? -23.620 -2.690 24.862 1.00 93.38 88 GLY A O 1
ATOM 681 N N . LEU A 1 89 ? -21.579 -1.784 24.615 1.00 93.81 89 LEU A N 1
ATOM 682 C CA . LEU A 1 89 ? -21.642 -0.953 25.823 1.00 93.81 89 LEU A CA 1
ATOM 683 C C . LEU A 1 89 ? -22.768 0.086 25.757 1.00 93.81 89 LEU A C 1
ATOM 685 O O . LEU A 1 89 ? -23.522 0.243 26.717 1.00 93.81 89 LEU A O 1
ATOM 689 N N . ILE A 1 90 ? -22.929 0.754 24.615 1.00 93.62 90 ILE A N 1
ATOM 690 C CA . ILE A 1 90 ? -24.026 1.702 24.374 1.00 93.62 90 ILE A CA 1
ATOM 691 C C . ILE A 1 90 ? -25.378 1.004 24.525 1.00 93.62 90 ILE A C 1
ATOM 693 O O . ILE A 1 90 ? -26.282 1.548 25.159 1.00 93.62 90 ILE A O 1
ATOM 697 N N . GLY A 1 91 ? -25.515 -0.212 23.990 1.00 91.88 91 GLY A N 1
ATOM 698 C CA . GLY A 1 91 ? -26.723 -1.021 24.124 1.00 91.88 91 GLY A CA 1
ATOM 699 C C . GLY A 1 91 ? -27.066 -1.337 25.581 1.00 91.88 91 GLY A C 1
ATOM 700 O O . GLY A 1 91 ? -28.236 -1.266 25.960 1.00 91.88 91 GLY A O 1
ATOM 701 N N . LEU A 1 92 ? -26.064 -1.632 26.414 1.00 94.56 92 LEU A N 1
ATOM 702 C CA . LEU A 1 92 ? -26.253 -1.868 27.850 1.00 94.56 92 LEU A CA 1
ATOM 703 C C . LEU A 1 92 ? -26.661 -0.590 28.596 1.00 94.56 92 LEU A C 1
ATOM 705 O O . LEU A 1 92 ? -27.584 -0.619 29.412 1.00 94.56 92 LEU A O 1
ATOM 709 N N . ILE A 1 93 ? -26.023 0.544 28.293 1.00 93.00 93 ILE A N 1
ATOM 710 C CA . ILE A 1 93 ? -26.355 1.844 28.897 1.00 93.00 93 ILE A CA 1
ATOM 711 C C . ILE A 1 93 ? -27.783 2.259 28.525 1.00 93.00 93 ILE A C 1
ATOM 713 O O . ILE A 1 93 ? -28.552 2.678 29.391 1.00 93.00 93 ILE A O 1
ATOM 717 N N . ALA A 1 94 ? -28.153 2.105 27.253 1.00 93.62 94 ALA A N 1
ATOM 718 C CA . ALA A 1 94 ? -29.485 2.420 26.752 1.00 93.62 94 ALA A CA 1
ATOM 719 C C . ALA A 1 94 ? -30.564 1.585 27.456 1.00 93.62 94 ALA A C 1
ATOM 721 O O . ALA A 1 94 ? -31.546 2.141 27.948 1.00 93.62 94 ALA A O 1
ATOM 722 N N . GLN A 1 95 ? -30.335 0.273 27.600 1.00 92.38 95 GLN A N 1
ATOM 723 C CA . GLN A 1 95 ? -31.225 -0.621 28.348 1.00 92.38 95 GLN A CA 1
ATOM 724 C C . GLN A 1 95 ? -31.357 -0.209 29.816 1.00 92.38 95 GLN A C 1
ATOM 726 O O . GLN A 1 95 ? -32.472 -0.108 30.320 1.00 92.38 95 GLN A O 1
ATOM 731 N N . SER A 1 96 ? -30.242 0.087 30.492 1.00 93.50 96 SER A N 1
ATOM 732 C CA . SER A 1 96 ? -30.258 0.506 31.899 1.00 93.50 96 SER A CA 1
ATOM 733 C C . SER A 1 96 ? -31.002 1.825 32.122 1.00 93.50 96 SER A C 1
ATOM 735 O O . SER A 1 96 ? -31.551 2.032 33.203 1.00 93.50 96 SER A O 1
ATOM 737 N N . ARG A 1 97 ? -30.987 2.729 31.139 1.00 92.38 97 ARG A N 1
ATOM 738 C CA . ARG A 1 97 ? -31.647 4.040 31.208 1.00 92.38 97 ARG A CA 1
ATOM 739 C C . ARG A 1 97 ? -33.074 4.026 30.642 1.00 92.38 97 ARG A C 1
ATOM 741 O O . ARG A 1 97 ? -33.785 5.010 30.803 1.00 92.38 97 ARG A O 1
ATOM 748 N N . GLY A 1 98 ? -33.496 2.940 29.989 1.00 91.88 98 GLY A N 1
ATOM 749 C CA . GLY A 1 98 ? -34.795 2.853 29.312 1.00 91.88 98 GLY A CA 1
ATOM 750 C C . GLY A 1 98 ? -34.923 3.779 28.094 1.00 91.88 98 GLY A C 1
ATOM 751 O O . GLY A 1 98 ? -36.034 4.138 27.713 1.00 91.88 98 GLY A O 1
ATOM 752 N N . VAL A 1 99 ? -33.797 4.182 27.504 1.00 92.81 99 VAL A N 1
ATOM 753 C CA . VAL A 1 99 ? -33.718 5.113 26.365 1.00 92.81 99 VAL A CA 1
ATOM 754 C C . VAL A 1 99 ? -33.281 4.378 25.102 1.00 92.81 99 VAL A C 1
ATOM 756 O O . VAL A 1 99 ? -32.822 3.234 25.151 1.00 92.81 99 VAL A O 1
ATOM 759 N N . ARG A 1 100 ? -33.398 5.023 23.941 1.00 88.62 100 ARG A N 1
ATOM 760 C CA . ARG A 1 100 ? -32.922 4.424 22.684 1.00 88.62 100 ARG A CA 1
ATOM 761 C C . ARG A 1 100 ? -31.406 4.563 22.564 1.00 88.62 100 ARG A C 1
ATOM 763 O O . ARG A 1 100 ? -30.833 5.573 22.958 1.00 88.62 100 ARG A O 1
ATOM 770 N N . HIS A 1 101 ? -30.749 3.584 21.940 1.00 87.62 101 HIS A N 1
ATOM 771 C CA . HIS A 1 101 ? -29.293 3.616 21.727 1.00 87.62 101 HIS A CA 1
ATOM 772 C C . HIS A 1 101 ? -28.824 4.863 20.952 1.00 87.62 101 HIS A C 1
ATOM 774 O O . HIS A 1 101 ? -27.738 5.363 21.218 1.00 87.62 101 HIS A O 1
ATOM 780 N N . ILE A 1 102 ? -29.657 5.408 20.056 1.00 86.75 102 ILE A N 1
ATOM 781 C CA . ILE A 1 102 ? -29.377 6.640 19.294 1.00 86.75 102 ILE A CA 1
ATOM 782 C C . ILE A 1 102 ? -29.265 7.867 20.217 1.00 86.75 102 ILE A C 1
ATOM 784 O O . ILE A 1 102 ? -28.442 8.752 19.989 1.00 86.75 102 ILE A O 1
ATOM 788 N N . GLU A 1 103 ? -30.068 7.920 21.282 1.00 86.56 103 GLU A N 1
ATOM 789 C CA . GLU A 1 103 ? -30.060 9.026 22.249 1.00 86.56 103 GLU A CA 1
ATOM 790 C C . GLU A 1 103 ? -28.759 9.000 23.064 1.00 86.56 103 GLU A C 1
ATOM 792 O O . GLU A 1 103 ? -28.111 10.030 23.231 1.00 86.56 103 GLU A O 1
ATOM 797 N N . VAL A 1 104 ? -28.314 7.800 23.452 1.00 88.50 104 VAL A N 1
ATOM 798 C CA . VAL A 1 104 ? -27.020 7.580 24.115 1.00 88.50 104 VAL A CA 1
ATOM 799 C C . VAL A 1 104 ? -25.854 7.906 23.177 1.00 88.50 104 VAL A C 1
ATOM 801 O O . VAL A 1 104 ? -24.926 8.599 23.575 1.00 88.50 104 VAL A O 1
ATOM 804 N N . GLN A 1 105 ? -25.896 7.471 21.915 1.00 88.44 105 GLN A N 1
ATOM 805 C CA . GLN A 1 105 ? -24.863 7.813 20.926 1.00 88.44 105 GLN A CA 1
ATOM 806 C C . GLN A 1 105 ? -24.713 9.327 20.758 1.00 88.44 105 GLN A C 1
ATOM 808 O O . GLN A 1 105 ? -23.594 9.833 20.769 1.00 88.44 105 GLN A O 1
ATOM 813 N N . THR A 1 106 ? -25.834 10.047 20.677 1.00 87.44 106 THR A N 1
ATOM 814 C CA . THR A 1 106 ? -25.850 11.509 20.541 1.00 87.44 106 THR A CA 1
ATOM 815 C C . THR A 1 106 ? -25.261 12.195 21.778 1.00 87.44 106 THR A C 1
ATOM 817 O O . THR A 1 106 ? -24.466 13.120 21.638 1.00 87.44 106 THR A O 1
ATOM 820 N N . GLU A 1 107 ? -25.591 11.719 22.985 1.00 87.94 107 GLU A N 1
ATOM 821 C CA . GLU A 1 107 ? -25.021 12.210 24.253 1.00 87.94 107 GLU A CA 1
ATOM 822 C C . GLU A 1 107 ? -23.495 12.045 24.305 1.00 87.94 107 GLU A C 1
ATOM 824 O O . GLU A 1 107 ? -22.787 12.952 24.738 1.00 87.94 107 GLU A O 1
ATOM 829 N N . PHE A 1 108 ? -22.981 10.913 23.816 1.00 86.75 108 PHE A N 1
ATOM 830 C CA . PHE A 1 108 ? -21.544 10.632 23.757 1.00 86.75 108 PHE A CA 1
ATOM 831 C C . PHE A 1 108 ? -20.850 11.202 22.507 1.00 86.75 108 PHE A C 1
ATOM 833 O O . PHE A 1 108 ? -19.667 10.937 22.296 1.00 86.75 108 PHE A O 1
ATOM 840 N N . GLY A 1 109 ? -21.551 11.985 21.677 1.00 85.25 109 GLY A N 1
ATOM 841 C CA . GLY A 1 109 ? -20.989 12.592 20.464 1.00 85.25 109 GLY A CA 1
ATOM 842 C C . GLY A 1 109 ? -20.604 11.584 19.375 1.00 85.25 109 GLY A C 1
ATOM 843 O O . GLY A 1 109 ? -19.792 11.892 18.505 1.00 85.25 109 GLY A O 1
ATOM 844 N N . ILE A 1 110 ? -21.165 10.375 19.418 1.00 84.25 110 ILE A N 1
ATOM 845 C CA . ILE A 1 110 ? -20.952 9.330 18.419 1.00 84.25 110 ILE A CA 1
ATOM 846 C C . ILE A 1 110 ? -21.932 9.588 17.279 1.00 84.25 110 ILE A C 1
ATOM 848 O O . ILE A 1 110 ? -23.134 9.360 17.412 1.00 84.25 110 ILE A O 1
ATOM 852 N N . ALA A 1 111 ? -21.420 10.075 16.152 1.00 74.62 111 ALA A N 1
ATOM 853 C CA . ALA A 1 111 ? -22.226 10.210 14.949 1.00 74.62 111 ALA A CA 1
ATOM 854 C 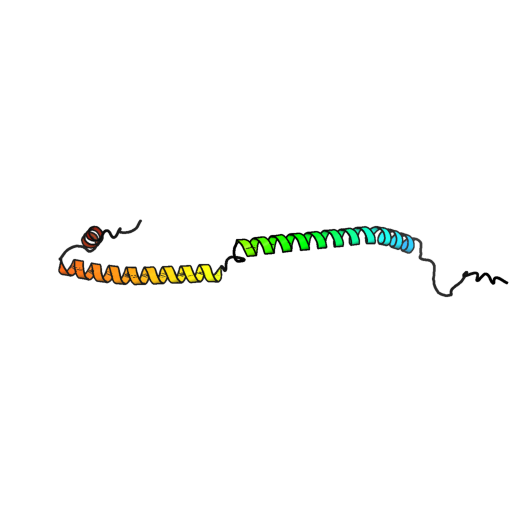C . ALA A 1 111 ? -22.684 8.823 14.465 1.00 74.62 111 ALA A C 1
ATOM 856 O O . ALA A 1 111 ? -21.884 7.890 14.347 1.00 74.62 111 ALA A O 1
ATOM 857 N N . THR A 1 112 ? -23.975 8.691 14.157 1.00 62.91 112 THR A N 1
ATOM 858 C CA . THR A 1 112 ? -24.442 7.632 13.257 1.00 62.91 112 THR A CA 1
ATOM 859 C C . THR A 1 112 ? -23.944 8.030 11.872 1.00 62.91 112 THR A C 1
ATOM 861 O O . THR A 1 112 ? -24.300 9.093 11.380 1.00 62.91 112 THR A O 1
ATOM 864 N N . ALA A 1 113 ? -22.986 7.273 11.342 1.00 63.81 113 ALA A N 1
ATOM 865 C CA . ALA A 1 113 ? -22.181 7.682 10.193 1.00 63.81 113 ALA A CA 1
ATOM 866 C C . ALA A 1 113 ? -23.015 8.049 8.945 1.00 63.81 113 ALA A C 1
ATOM 868 O O . ALA A 1 113 ? -24.036 7.406 8.686 1.00 63.81 113 ALA A O 1
ATOM 869 N N . ASP A 1 114 ? -22.518 9.047 8.199 1.00 42.69 114 ASP A N 1
ATOM 870 C CA . ASP A 1 114 ? -22.710 9.209 6.746 1.00 42.69 114 ASP A CA 1
ATOM 871 C C . ASP A 1 114 ? -22.323 7.933 5.973 1.00 42.69 114 ASP A C 1
ATOM 873 O O . ASP A 1 114 ? -21.375 7.230 6.411 1.00 42.69 114 ASP A O 1
#

Sequence (114 aa):
MTVAIDDENAPGVIPPTPLQAKKIETLEAAIPKLQEKIKNNELAIIKARERLNELIKEHGGPPDAAGIVKEHIRLLHDYNEIKDVGQGLIGLIAQSRGVRHIEVQTEFGIATAD

InterPro domains:
  IPR010760 DNA repair protein, Swi5 [PF07061] (28-111)
  IPR010760 DNA repair protein, Swi5 [PTHR28529] (29-114)

Organism: Trichophyton equinum (strain ATCC MYA-4606 / CBS 127.97) (NCBI:txid559882)